Protein AF-A0ABD3WJX1-F1 (afdb_monomer)

Organism: Sinanodonta woodiana (NCBI:txid1069815)

InterPro domains:
  IPR006612 THAP-type zinc finger [PF05485] (5-90)
  IPR006612 THAP-type zinc finger [PS50950] (1-91)
  IPR006612 THAP-type zinc finger [SM00980] (3-97)

Secondary structure (DSSP, 8-state):
---BB-STT---BTTT-TTS-EEEPPPP--SS-HHHHHHHHHHHHHHHHHHT---TTS-GGG-EEEGGGSTTSSPPPSS-TT-GGGS--TT-TT---------------------HHHHHHHHHHHHHHHHHHHHHTTT--

Foldseek 3Di:
DKAAALQPPGGDICVVPVVKDKDWQQDQDDPPDDVSNVLSVVLNVVQVVLSVDDCPPHDSRSHIHILQQAPVSDADDSVPVVHSSVYRHPPRPPPDPPDDDDDDDDDDPDDDPQDPVNVVVVVVVVVVVVVVVVVVVVPPD

Sequence (141 aa):
MVNYCRVVGCHNRSDRETHLQYYRLPKVVKNQGEECVKLSEERRRLWLARLQQNFGGKNIENIRVCSAHFISGKRAELYQRDNPDWAPSLNMTGSAKVNSDEGAETSNLLSPQMTRFKRCERRAERKKKLLQLKVCFHCKN

pLDDT: mean 80.62, std 19.05, range [33.81, 96.94]

Solvent-accessible surface area (backbone atoms only — not comparable to full-atom values): 8786 Å² total; per-residue (Å²): 138,80,52,53,33,60,45,52,96,49,84,56,32,51,82,77,43,68,92,51,49,72,45,62,59,61,66,68,45,81,87,70,50,71,67,46,27,54,48,25,44,51,49,30,51,50,42,51,60,55,47,73,63,90,58,81,99,49,72,65,81,72,38,24,41,44,18,83,21,23,88,84,46,45,75,48,58,82,88,42,68,88,42,80,25,46,42,67,65,48,84,42,70,80,66,75,81,74,85,73,89,81,89,77,90,86,85,78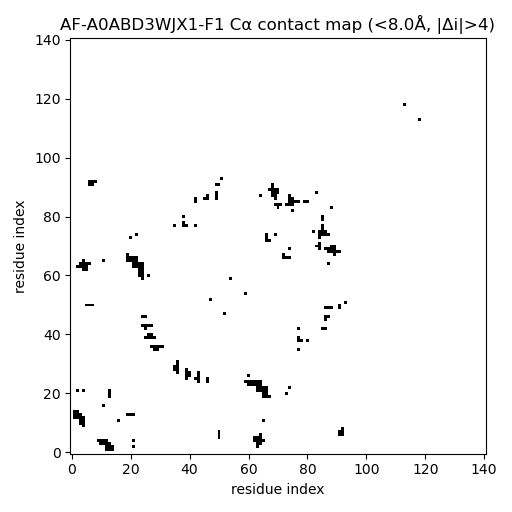,83,78,79,73,86,75,47,74,64,66,55,51,51,56,52,52,50,52,50,51,51,51,51,52,55,56,54,64,65,69,74,77,120

Radius of gyration: 21.69 Å; Cα contacts (8 Å, |Δi|>4): 143; chains: 1; bounding box: 62×31×55 Å

Mean predicted aligned error: 13.96 Å

Structure (mmCIF, N/CA/C/O backbone):
data_AF-A0ABD3WJX1-F1
#
_entry.id   AF-A0ABD3WJX1-F1
#
loop_
_atom_site.group_PDB
_atom_site.id
_atom_site.type_symbol
_atom_site.label_atom_id
_atom_site.label_alt_id
_atom_site.label_comp_id
_atom_site.label_asym_id
_atom_site.label_entity_id
_atom_site.label_seq_id
_atom_site.pdbx_PDB_ins_code
_atom_site.Cartn_x
_atom_site.Cartn_y
_atom_site.Cartn_z
_atom_site.occupancy
_atom_site.B_iso_or_equiv
_atom_site.auth_seq_id
_atom_site.auth_comp_id
_atom_site.auth_asym_id
_atom_site.auth_atom_id
_atom_site.pdbx_PDB_model_num
ATOM 1 N N . MET A 1 1 ? 18.916 0.990 2.160 1.00 74.38 1 MET A N 1
ATOM 2 C CA . MET A 1 1 ? 18.106 -0.247 2.018 1.00 74.38 1 MET A CA 1
ATOM 3 C C . MET A 1 1 ? 17.195 -0.087 0.806 1.00 74.38 1 MET A C 1
ATOM 5 O O . MET A 1 1 ? 16.585 0.966 0.687 1.00 74.38 1 MET A O 1
ATOM 9 N N . VAL A 1 2 ? 17.135 -1.064 -0.105 1.00 90.06 2 VAL A N 1
ATOM 10 C CA . VAL A 1 2 ? 16.309 -0.979 -1.330 1.00 90.06 2 VAL A CA 1
ATOM 11 C C . VAL A 1 2 ? 14.902 -1.504 -1.048 1.00 90.06 2 VAL A C 1
ATOM 13 O O . VAL A 1 2 ? 14.755 -2.603 -0.512 1.00 90.06 2 VAL A O 1
ATOM 16 N N . ASN A 1 3 ? 13.871 -0.739 -1.413 1.00 93.75 3 ASN A N 1
ATOM 17 C CA . ASN A 1 3 ? 12.481 -1.173 -1.311 1.00 93.75 3 ASN A CA 1
ATOM 18 C C . ASN A 1 3 ? 12.067 -1.906 -2.589 1.00 93.75 3 ASN A C 1
ATOM 20 O O . ASN A 1 3 ? 12.302 -1.410 -3.688 1.00 93.75 3 ASN A O 1
ATOM 24 N N . TYR A 1 4 ? 11.410 -3.054 -2.432 1.00 94.00 4 TYR A N 1
ATOM 25 C CA . TYR A 1 4 ? 10.856 -3.843 -3.531 1.00 94.00 4 TYR A CA 1
ATOM 26 C C . TYR A 1 4 ? 9.333 -3.801 -3.461 1.00 94.00 4 TYR A C 1
ATOM 28 O O . TYR A 1 4 ? 8.768 -4.035 -2.388 1.00 94.00 4 TYR A O 1
ATOM 36 N N . CYS A 1 5 ? 8.667 -3.533 -4.587 1.00 94.56 5 CYS A N 1
ATOM 37 C CA . CYS A 1 5 ? 7.219 -3.690 -4.649 1.00 94.56 5 CYS A CA 1
ATOM 38 C C . CYS A 1 5 ? 6.849 -5.166 -4.467 1.00 94.56 5 CYS A C 1
ATOM 40 O O . CYS A 1 5 ? 7.481 -6.057 -5.035 1.00 94.56 5 CYS A O 1
ATOM 42 N N . ARG A 1 6 ? 5.833 -5.427 -3.642 1.00 93.12 6 ARG A N 1
ATOM 43 C CA . ARG A 1 6 ? 5.389 -6.782 -3.322 1.00 93.12 6 ARG A CA 1
ATOM 44 C C . ARG A 1 6 ? 4.213 -7.254 -4.166 1.00 93.12 6 ARG A C 1
ATOM 46 O O . ARG A 1 6 ? 3.861 -8.422 -4.061 1.00 93.12 6 ARG A O 1
ATOM 53 N N . VAL A 1 7 ? 3.617 -6.399 -4.992 1.00 93.25 7 VAL A N 1
ATOM 54 C CA . VAL A 1 7 ? 2.567 -6.823 -5.927 1.00 93.25 7 VAL A CA 1
ATOM 55 C C . VAL A 1 7 ? 3.144 -7.865 -6.888 1.00 93.25 7 VAL A C 1
ATOM 57 O O . VAL A 1 7 ? 4.263 -7.711 -7.379 1.00 93.25 7 VAL A O 1
ATOM 60 N N . VAL A 1 8 ? 2.406 -8.955 -7.114 1.00 90.50 8 VAL A N 1
ATOM 61 C CA . VAL A 1 8 ? 2.816 -10.026 -8.035 1.00 90.50 8 VAL A CA 1
ATOM 62 C C . VAL A 1 8 ? 3.083 -9.424 -9.420 1.00 90.50 8 VAL A C 1
ATOM 64 O O . VAL A 1 8 ? 2.399 -8.499 -9.835 1.00 90.50 8 VAL A O 1
ATOM 67 N N . GLY A 1 9 ? 4.140 -9.875 -10.100 1.00 90.31 9 GLY A N 1
ATOM 68 C CA . GLY A 1 9 ? 4.518 -9.363 -11.426 1.00 90.31 9 GLY A CA 1
ATOM 69 C C . GLY A 1 9 ? 5.153 -7.964 -11.446 1.00 90.31 9 GLY A C 1
ATOM 70 O O . GLY A 1 9 ? 5.743 -7.584 -12.459 1.00 90.31 9 GLY A O 1
ATOM 71 N N . CYS A 1 10 ? 5.120 -7.216 -10.341 1.00 93.25 10 CYS A N 1
ATOM 72 C CA . CYS A 1 10 ? 5.772 -5.916 -10.246 1.00 93.25 10 CYS A CA 1
ATOM 73 C C . CYS A 1 10 ? 7.266 -6.075 -9.926 1.00 93.25 10 CYS A C 1
ATOM 75 O O . CYS A 1 10 ? 7.649 -6.753 -8.973 1.00 93.25 10 CYS A O 1
ATOM 77 N N . HIS A 1 11 ? 8.119 -5.430 -10.723 1.00 92.88 11 HIS A N 1
ATOM 78 C CA . HIS A 1 11 ? 9.581 -5.483 -10.582 1.00 92.88 11 HIS A CA 1
ATOM 79 C C . HIS A 1 11 ? 10.185 -4.135 -10.161 1.00 92.88 11 HIS A C 1
ATOM 81 O O . HIS A 1 11 ? 11.408 -3.979 -10.197 1.00 92.88 11 HIS A O 1
ATOM 87 N N . ASN A 1 12 ? 9.333 -3.185 -9.763 1.00 95.25 12 ASN A N 1
ATOM 88 C CA . ASN A 1 12 ? 9.738 -1.847 -9.350 1.00 95.25 12 ASN 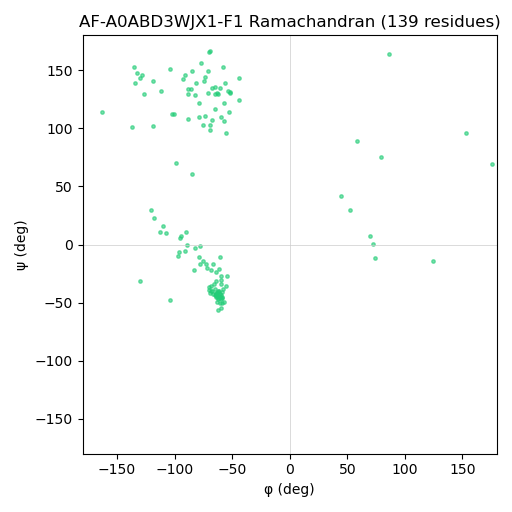A CA 1
ATOM 89 C C . ASN A 1 12 ? 10.530 -1.900 -8.039 1.00 95.25 12 ASN A C 1
ATOM 91 O O . ASN A 1 12 ? 10.153 -2.579 -7.071 1.00 95.25 12 ASN A O 1
ATOM 95 N N . ARG A 1 13 ? 11.634 -1.162 -8.025 1.00 95.44 13 ARG A N 1
ATOM 96 C CA . ARG A 1 13 ? 12.594 -1.036 -6.940 1.00 95.44 13 ARG A CA 1
ATOM 97 C C . ARG A 1 13 ? 12.962 0.424 -6.719 1.00 95.44 13 ARG A C 1
ATOM 99 O O . ARG A 1 13 ? 13.223 1.165 -7.660 1.00 95.44 13 ARG A O 1
ATOM 106 N N . SER A 1 14 ? 13.067 0.833 -5.459 1.00 94.81 14 SER A N 1
ATOM 107 C CA . SER A 1 14 ? 13.285 2.249 -5.130 1.00 94.81 14 SER A CA 1
ATOM 108 C C . SER A 1 14 ? 14.634 2.818 -5.573 1.00 94.81 14 SER A C 1
ATOM 110 O O . SER A 1 14 ? 14.790 4.030 -5.582 1.00 94.81 14 SER A O 1
ATOM 112 N N . ASP A 1 15 ? 15.616 1.971 -5.888 1.00 95.06 15 ASP A N 1
ATOM 113 C CA . ASP A 1 15 ? 16.926 2.392 -6.396 1.00 95.06 15 ASP A CA 1
ATOM 114 C C . ASP A 1 15 ? 16.937 2.659 -7.908 1.00 95.06 15 ASP A C 1
ATOM 116 O O . ASP A 1 15 ? 17.799 3.387 -8.388 1.00 95.06 15 ASP A O 1
ATOM 120 N N . ARG A 1 16 ? 15.989 2.083 -8.656 1.00 95.06 16 ARG A N 1
ATOM 121 C CA . ARG A 1 16 ? 15.864 2.252 -10.111 1.00 95.06 16 ARG A CA 1
ATOM 122 C C . ARG A 1 16 ? 14.723 3.194 -10.465 1.00 95.06 16 ARG A C 1
ATOM 124 O O . ARG A 1 16 ? 14.894 4.115 -11.253 1.00 95.06 16 ARG A O 1
ATOM 131 N N . GLU A 1 17 ? 13.562 2.977 -9.858 1.00 95.69 17 GLU A N 1
ATOM 132 C CA . GLU A 1 17 ? 12.360 3.768 -10.079 1.00 95.69 17 GLU A CA 1
ATOM 133 C C . GLU A 1 17 ? 12.206 4.804 -8.954 1.00 95.69 17 GLU A C 1
ATOM 135 O O . GLU A 1 17 ? 11.333 4.694 -8.091 1.00 95.69 17 GLU A O 1
ATOM 140 N N . THR A 1 18 ? 13.089 5.807 -8.965 1.00 93.75 18 THR A N 1
ATOM 141 C CA . THR A 1 18 ? 13.170 6.882 -7.953 1.00 93.75 18 THR A CA 1
ATOM 142 C C . THR A 1 18 ? 11.978 7.840 -7.975 1.00 93.75 18 THR A C 1
ATOM 144 O O . THR A 1 18 ? 11.682 8.480 -6.970 1.00 93.75 18 THR A O 1
ATOM 147 N N . HIS A 1 19 ? 11.264 7.913 -9.099 1.00 93.62 19 HIS A N 1
ATOM 148 C CA . HIS A 1 19 ? 10.039 8.700 -9.255 1.00 93.62 19 HIS A CA 1
ATOM 149 C C . HIS A 1 19 ? 8.819 8.054 -8.572 1.00 93.62 19 HIS A C 1
ATOM 151 O O . HIS A 1 19 ? 7.790 8.707 -8.401 1.00 93.62 19 HIS A O 1
ATOM 157 N N . LEU A 1 20 ? 8.907 6.777 -8.179 1.00 96.19 20 LEU A N 1
ATOM 158 C CA . LEU A 1 20 ? 7.824 6.073 -7.500 1.00 96.19 20 LEU A CA 1
ATOM 159 C C . LEU A 1 20 ? 7.957 6.175 -5.984 1.00 96.19 20 LEU A C 1
ATOM 161 O O . LEU A 1 20 ? 9.039 6.051 -5.412 1.00 96.19 20 LEU A O 1
ATOM 165 N N . GLN A 1 21 ? 6.813 6.302 -5.322 1.00 95.81 21 GLN A N 1
ATOM 166 C CA . GLN A 1 21 ? 6.726 6.211 -3.871 1.00 95.81 21 GLN A CA 1
ATOM 167 C C . GLN A 1 21 ? 6.465 4.766 -3.459 1.00 95.81 21 GLN A C 1
ATOM 169 O O . GLN A 1 21 ? 5.772 4.031 -4.157 1.00 95.81 21 GLN A O 1
ATOM 174 N N . TYR A 1 22 ? 7.010 4.345 -2.318 1.00 96.31 22 TYR A N 1
ATOM 175 C CA . TYR A 1 22 ? 6.881 2.975 -1.817 1.00 96.31 22 TYR A CA 1
ATOM 176 C C . TYR A 1 22 ? 6.169 2.985 -0.471 1.00 96.31 22 TYR A C 1
ATOM 178 O O . TYR A 1 22 ? 6.759 3.261 0.574 1.00 96.31 22 TYR A O 1
ATOM 186 N N . TYR A 1 23 ? 4.887 2.646 -0.490 1.00 96.19 23 TYR A N 1
ATOM 187 C CA . TYR A 1 23 ? 4.034 2.697 0.684 1.00 96.19 23 TYR A CA 1
ATOM 188 C C . TYR A 1 23 ? 4.126 1.414 1.498 1.00 96.19 23 TYR A C 1
ATOM 190 O O . TYR A 1 23 ? 4.051 0.308 0.961 1.00 96.19 23 TYR A O 1
ATOM 198 N N . ARG A 1 24 ? 4.268 1.560 2.818 1.00 95.12 24 ARG A N 1
ATOM 199 C CA . ARG A 1 24 ? 4.245 0.428 3.750 1.00 95.12 24 ARG A CA 1
ATOM 200 C C . ARG A 1 24 ? 2.840 -0.145 3.864 1.00 95.12 24 ARG A C 1
ATOM 202 O O . ARG A 1 24 ? 1.859 0.602 3.796 1.00 95.12 24 ARG A O 1
ATOM 209 N N . LEU A 1 25 ? 2.764 -1.449 4.120 1.00 94.38 25 LEU A N 1
ATOM 210 C CA . LEU A 1 25 ? 1.519 -2.062 4.566 1.00 94.38 25 LEU A CA 1
ATOM 211 C C . LEU A 1 25 ? 0.975 -1.283 5.785 1.00 94.38 25 LEU A C 1
ATOM 213 O O . LEU A 1 25 ? 1.751 -1.017 6.710 1.00 94.38 25 LEU A O 1
ATOM 217 N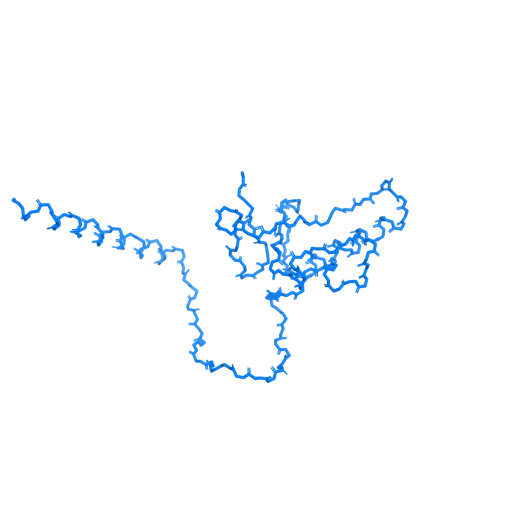 N . PRO A 1 26 ? -0.315 -0.895 5.795 1.00 94.25 26 PRO A N 1
ATOM 218 C CA . PRO A 1 26 ? -0.927 -0.218 6.932 1.00 94.25 26 PRO A CA 1
ATOM 219 C C . PRO A 1 26 ? -0.727 -1.005 8.232 1.00 94.25 26 PRO A C 1
ATOM 221 O O . PRO A 1 26 ? -0.940 -2.219 8.276 1.00 94.25 26 PRO A O 1
ATOM 224 N N . LYS A 1 27 ? -0.302 -0.308 9.289 1.00 93.31 27 LYS A N 1
ATOM 225 C CA . LYS A 1 27 ? -0.265 -0.859 10.646 1.00 93.31 27 LYS A CA 1
ATOM 226 C C . LYS A 1 27 ? -1.634 -0.679 11.291 1.00 93.31 27 LYS A C 1
ATOM 228 O O . LYS A 1 27 ? -2.326 0.287 10.991 1.00 93.31 27 LYS A O 1
ATOM 233 N N . VAL A 1 28 ? -1.982 -1.600 12.183 1.00 93.00 28 VAL A N 1
ATOM 234 C CA . VAL A 1 28 ? -3.165 -1.451 13.034 1.00 93.00 28 VAL A CA 1
ATOM 235 C C . VAL A 1 28 ? -2.800 -0.510 14.171 1.00 93.00 28 VAL A C 1
ATOM 237 O O . VAL A 1 28 ? -1.839 -0.775 14.896 1.00 93.00 28 VAL A O 1
ATOM 240 N N . VAL A 1 29 ? -3.533 0.590 14.293 1.00 91.69 29 VAL A N 1
ATOM 241 C CA . VAL A 1 29 ? -3.310 1.617 15.312 1.00 91.69 29 VAL A CA 1
ATOM 242 C C . VAL A 1 29 ? -4.324 1.385 16.422 1.00 91.69 29 VAL A C 1
ATOM 244 O O . VAL A 1 29 ? -5.513 1.538 16.190 1.00 91.69 29 VAL A O 1
ATOM 247 N N . LYS A 1 30 ? -3.866 0.981 17.613 1.00 91.56 30 LYS A N 1
ATOM 248 C CA . LYS A 1 30 ? -4.752 0.599 18.732 1.00 91.56 30 LYS A CA 1
ATOM 249 C C . LYS A 1 30 ? -5.004 1.714 19.752 1.00 91.56 30 LYS A C 1
ATOM 251 O O . LYS A 1 30 ? -5.836 1.559 20.631 1.00 91.56 30 LYS A O 1
ATOM 256 N N . ASN A 1 31 ? -4.267 2.818 19.663 1.00 91.06 31 ASN A N 1
ATOM 257 C CA . ASN A 1 31 ? -4.198 3.856 20.694 1.00 91.06 31 ASN A CA 1
ATOM 258 C C . ASN A 1 31 ? -4.931 5.162 20.332 1.00 91.06 31 ASN A C 1
ATOM 260 O O . ASN A 1 31 ? -4.751 6.154 21.025 1.00 91.06 31 ASN A O 1
ATOM 264 N N . GLN A 1 32 ? -5.719 5.189 19.252 1.00 89.69 32 GLN A N 1
ATOM 265 C CA . GLN A 1 32 ? -6.390 6.401 18.744 1.00 89.69 32 GLN A CA 1
ATOM 266 C C . GLN A 1 32 ? -7.923 6.259 18.708 1.00 89.69 32 GLN A C 1
ATOM 268 O O . GLN A 1 32 ? -8.588 6.850 17.863 1.00 89.69 32 GLN A O 1
ATOM 273 N N . GLY A 1 33 ? -8.480 5.450 19.612 1.00 93.88 33 GLY A N 1
ATOM 274 C CA . GLY A 1 33 ? -9.915 5.169 19.682 1.00 93.88 33 GLY A CA 1
ATOM 275 C C . GLY A 1 33 ? -10.370 4.025 18.773 1.00 93.88 33 GLY A C 1
ATOM 276 O O . GLY A 1 33 ? -9.655 3.595 17.865 1.00 93.88 33 GLY A O 1
ATOM 277 N N . GLU A 1 34 ? -11.574 3.520 19.044 1.00 93.88 34 GLU A N 1
ATOM 278 C CA . GLU A 1 34 ? -12.120 2.306 18.420 1.00 93.88 34 GLU A CA 1
ATOM 279 C C . GLU A 1 34 ? -12.296 2.427 16.903 1.00 93.88 34 GLU A C 1
ATOM 281 O O . GLU A 1 34 ? -11.982 1.491 16.170 1.00 93.88 34 GLU A O 1
ATOM 286 N N . GLU A 1 35 ? -12.749 3.586 16.423 1.00 93.25 35 GLU A N 1
ATOM 287 C CA . GLU A 1 35 ? -12.964 3.856 14.996 1.00 93.25 35 GLU A CA 1
ATOM 288 C C . GLU A 1 35 ? -11.656 3.723 14.197 1.00 93.25 35 GLU A C 1
ATOM 290 O O . GLU A 1 35 ? -11.596 3.052 13.166 1.00 93.25 35 GLU A O 1
ATOM 295 N N . CYS A 1 36 ? -10.565 4.296 14.717 1.00 94.50 36 CYS A N 1
ATOM 296 C CA . CYS A 1 36 ? -9.242 4.220 14.099 1.00 94.50 36 CYS A CA 1
ATOM 297 C C . CYS A 1 36 ? -8.710 2.777 14.078 1.00 94.50 36 CYS A C 1
ATOM 299 O O . CYS A 1 36 ? -8.133 2.338 13.073 1.00 94.50 36 CYS A O 1
ATOM 301 N N . VAL A 1 37 ? -8.957 2.003 15.147 1.00 95.25 37 VAL A N 1
ATOM 302 C CA . VAL A 1 37 ? -8.618 0.571 15.182 1.00 95.25 37 VAL A CA 1
ATOM 303 C C . VAL A 1 37 ? -9.354 -0.161 14.061 1.00 95.25 37 VAL A C 1
ATOM 305 O O . VAL A 1 37 ? -8.701 -0.763 13.209 1.00 95.25 37 VAL A O 1
ATOM 308 N N . LYS A 1 38 ? -10.685 -0.028 13.996 1.00 95.62 38 LYS A N 1
ATOM 309 C CA . LYS A 1 38 ? -11.535 -0.693 12.995 1.00 95.62 38 LYS A CA 1
ATOM 310 C C . LYS A 1 38 ? -11.107 -0.351 11.566 1.00 95.62 38 LYS A C 1
ATOM 312 O O . LYS A 1 38 ? -10.866 -1.253 10.762 1.00 95.62 38 LYS A O 1
ATOM 317 N N . LEU A 1 39 ? -10.930 0.936 11.257 1.00 96.12 39 LEU A N 1
ATOM 318 C CA . LEU A 1 39 ? -10.519 1.384 9.922 1.00 96.12 39 LEU A CA 1
ATOM 319 C C . LEU A 1 39 ? -9.121 0.883 9.547 1.00 96.12 39 LEU A C 1
ATOM 321 O O . LEU A 1 39 ? -8.891 0.458 8.413 1.00 96.12 39 LEU A O 1
ATOM 325 N N . SER A 1 40 ? -8.166 0.921 10.480 1.00 95.69 40 SER A N 1
ATOM 326 C CA . SER A 1 40 ? -6.793 0.483 10.203 1.00 95.69 40 SER A CA 1
ATOM 327 C C . SER A 1 40 ? -6.688 -1.034 10.022 1.00 95.69 40 SER A C 1
ATOM 329 O O . SER A 1 40 ? -5.951 -1.494 9.141 1.00 95.69 40 SER A O 1
ATOM 331 N N . GLU A 1 41 ? -7.460 -1.812 10.784 1.00 95.62 41 GLU A N 1
ATOM 332 C CA . GLU A 1 41 ? -7.609 -3.260 10.611 1.00 95.62 41 GLU A CA 1
ATOM 333 C C . GLU A 1 41 ? -8.224 -3.607 9.262 1.00 95.62 41 GLU A C 1
ATOM 335 O O . GLU A 1 41 ? -7.660 -4.414 8.515 1.00 95.62 41 GLU A O 1
ATOM 340 N N . GLU A 1 42 ? -9.330 -2.958 8.906 1.00 96.06 42 GLU A N 1
ATOM 341 C CA . GLU A 1 42 ? -10.004 -3.189 7.636 1.00 96.06 42 GLU A CA 1
ATOM 342 C C . GLU A 1 42 ? -9.103 -2.840 6.452 1.00 96.06 42 GLU A C 1
ATOM 344 O O . GLU A 1 42 ? -8.938 -3.649 5.533 1.00 96.06 42 GLU A O 1
ATOM 349 N N . ARG A 1 43 ? -8.439 -1.680 6.505 1.00 96.25 43 ARG A N 1
ATOM 350 C CA . ARG A 1 43 ? -7.509 -1.253 5.459 1.00 96.25 43 ARG A CA 1
ATOM 351 C C . ARG A 1 43 ? -6.368 -2.248 5.291 1.00 96.25 43 ARG A C 1
ATOM 353 O O . ARG A 1 43 ? -5.999 -2.597 4.167 1.00 96.25 43 ARG A O 1
ATOM 360 N N . ARG A 1 44 ? -5.804 -2.727 6.404 1.00 94.94 44 ARG A N 1
ATOM 361 C CA . ARG A 1 44 ? -4.730 -3.726 6.393 1.00 94.94 44 ARG A CA 1
ATOM 362 C C . ARG A 1 44 ? -5.210 -5.049 5.803 1.00 94.94 44 ARG A C 1
ATOM 364 O O . ARG A 1 44 ? -4.509 -5.615 4.963 1.00 94.94 44 ARG A O 1
ATOM 371 N N . ARG A 1 45 ? -6.395 -5.524 6.200 1.00 93.94 45 ARG A N 1
ATOM 372 C CA . ARG A 1 45 ? -7.018 -6.743 5.666 1.00 93.94 45 ARG A CA 1
ATOM 373 C C . ARG A 1 45 ? -7.235 -6.633 4.159 1.00 93.94 45 ARG A C 1
ATOM 375 O O . ARG A 1 45 ? -6.861 -7.548 3.430 1.00 93.94 45 ARG A O 1
ATOM 382 N N . LEU A 1 46 ? -7.760 -5.502 3.688 1.00 94.56 46 LEU A N 1
ATOM 383 C CA . LEU A 1 46 ? -8.005 -5.254 2.269 1.00 94.56 46 LEU A CA 1
ATOM 384 C C . LEU A 1 46 ? -6.705 -5.252 1.455 1.00 94.56 46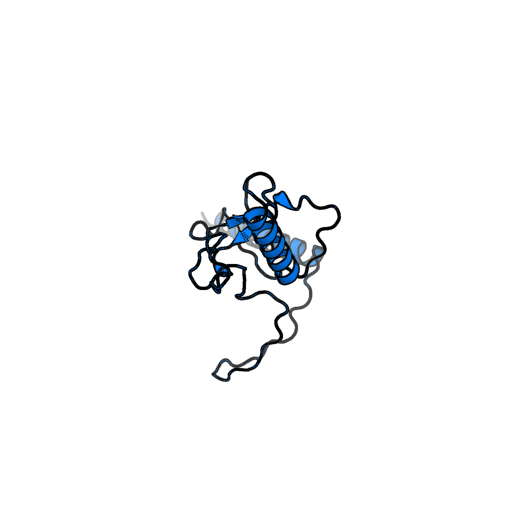 LEU A C 1
ATOM 386 O O . LEU A 1 46 ? -6.634 -5.905 0.418 1.00 94.56 46 LEU A O 1
ATOM 390 N N . TRP A 1 47 ? -5.649 -4.589 1.936 1.00 94.75 47 TRP A N 1
ATOM 391 C CA . TRP A 1 47 ? -4.336 -4.624 1.279 1.00 94.75 47 TRP A CA 1
ATOM 392 C C . TRP A 1 47 ? -3.776 -6.046 1.167 1.00 94.75 47 TRP A C 1
ATOM 394 O O . TRP A 1 47 ? -3.279 -6.430 0.110 1.00 94.75 47 TRP A O 1
ATOM 404 N N . LEU A 1 48 ? -3.855 -6.833 2.244 1.00 92.44 48 LEU A N 1
ATOM 405 C CA . LEU A 1 48 ? -3.385 -8.221 2.242 1.00 92.44 48 LEU A CA 1
ATOM 406 C C . LEU A 1 48 ? -4.194 -9.088 1.271 1.00 92.44 48 LEU A C 1
ATOM 408 O O . LEU A 1 48 ? -3.600 -9.847 0.506 1.00 92.44 48 LEU A O 1
ATOM 412 N N . ALA A 1 49 ? -5.519 -8.920 1.248 1.00 91.31 49 ALA A N 1
ATOM 413 C CA . ALA A 1 49 ? -6.402 -9.613 0.315 1.00 91.31 49 ALA A CA 1
ATOM 414 C C . ALA A 1 49 ? -6.063 -9.278 -1.146 1.00 91.31 49 ALA A C 1
ATOM 416 O O . ALA A 1 49 ? -5.976 -10.175 -1.979 1.00 91.31 49 ALA A O 1
ATOM 417 N N . ARG A 1 50 ? -5.792 -8.002 -1.456 1.00 91.75 50 ARG A N 1
ATOM 418 C CA . ARG A 1 50 ? -5.417 -7.543 -2.805 1.00 91.75 50 ARG A CA 1
ATOM 419 C C . ARG A 1 50 ? -4.073 -8.104 -3.270 1.00 91.75 50 ARG A C 1
ATOM 421 O O . ARG A 1 50 ? -3.907 -8.377 -4.452 1.00 91.75 50 ARG A O 1
ATOM 428 N N . LEU A 1 51 ? -3.117 -8.291 -2.361 1.00 90.25 51 LEU A N 1
ATOM 429 C CA . LEU A 1 51 ? -1.805 -8.853 -2.698 1.00 90.25 51 LEU A CA 1
ATOM 430 C C . LEU A 1 51 ? -1.837 -10.359 -3.002 1.00 90.25 51 LEU A C 1
ATOM 432 O O . LEU A 1 51 ? -0.854 -10.844 -3.568 1.00 90.25 51 LEU A O 1
ATOM 436 N N . GLN A 1 52 ? -2.913 -11.064 -2.617 1.00 85.25 52 GLN A N 1
ATOM 437 C CA . GLN A 1 52 ? -3.176 -12.487 -2.895 1.00 85.25 52 GLN A CA 1
ATOM 438 C C . GLN A 1 52 ? -1.950 -13.393 -2.668 1.00 85.25 52 GLN A C 1
ATOM 440 O O . GLN A 1 52 ? -1.627 -14.270 -3.466 1.00 85.25 52 GLN A O 1
ATOM 445 N N . GLN A 1 53 ? -1.211 -13.147 -1.586 1.00 83.38 53 GLN A N 1
ATOM 446 C CA . GLN A 1 53 ? 0.048 -13.826 -1.289 1.00 83.38 53 GLN A CA 1
ATOM 447 C C . GLN A 1 53 ? 0.075 -14.357 0.136 1.00 83.38 53 GLN A C 1
ATOM 449 O O . GLN A 1 53 ? -0.330 -13.683 1.081 1.00 83.38 53 GLN A O 1
ATOM 454 N N . ASN A 1 54 ? 0.693 -15.526 0.295 1.00 82.00 54 ASN A N 1
ATOM 455 C CA . ASN A 1 54 ? 1.003 -16.075 1.605 1.00 82.00 54 ASN A CA 1
ATOM 456 C C . ASN A 1 54 ? 2.249 -15.384 2.182 1.00 82.00 54 ASN A C 1
ATOM 458 O O . ASN A 1 54 ? 3.381 -15.560 1.709 1.00 82.00 54 ASN A O 1
ATOM 462 N N . PHE A 1 55 ? 2.025 -14.578 3.221 1.00 81.62 55 PHE A N 1
ATOM 463 C CA . PHE A 1 55 ? 3.073 -13.877 3.972 1.00 81.62 55 PHE A CA 1
ATOM 464 C C . PHE A 1 55 ? 3.547 -14.634 5.222 1.00 81.62 55 PHE A C 1
ATOM 466 O O . PHE A 1 55 ? 4.344 -14.090 5.984 1.00 81.62 55 PHE A O 1
ATOM 473 N N . GLY A 1 56 ? 3.105 -15.882 5.422 1.00 73.12 56 GLY A N 1
ATOM 474 C CA . GLY A 1 56 ? 3.551 -16.732 6.530 1.00 73.12 56 GLY A CA 1
ATOM 475 C C . GLY A 1 56 ? 5.080 -16.813 6.616 1.00 73.12 56 GLY A C 1
ATOM 476 O O . GLY A 1 56 ? 5.757 -16.984 5.600 1.00 73.12 56 GLY A O 1
ATOM 477 N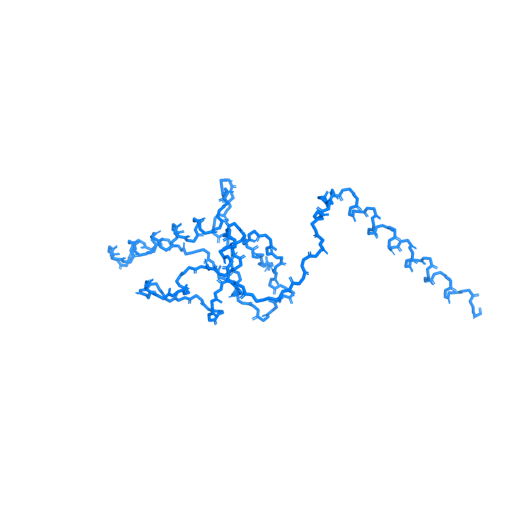 N . GLY A 1 57 ? 5.624 -16.610 7.821 1.00 65.69 57 GLY A N 1
ATOM 478 C CA . GLY A 1 57 ? 7.067 -16.630 8.098 1.00 65.69 57 GLY A CA 1
ATOM 479 C C . GLY A 1 57 ? 7.871 -15.427 7.580 1.00 65.69 57 GLY A C 1
ATOM 480 O O . GLY A 1 57 ? 9.084 -15.386 7.766 1.00 65.69 57 GLY A O 1
ATOM 481 N N . LYS A 1 58 ? 7.241 -14.436 6.931 1.00 73.12 58 LYS A N 1
ATOM 482 C CA . LYS A 1 58 ? 7.918 -13.226 6.432 1.00 73.12 58 LYS A CA 1
ATOM 483 C C . LYS A 1 58 ? 7.621 -12.029 7.324 1.00 73.12 58 LYS A C 1
ATOM 485 O O . LYS A 1 58 ? 6.540 -11.911 7.892 1.00 73.12 58 LYS A O 1
ATOM 490 N N . ASN A 1 59 ? 8.560 -11.086 7.381 1.00 80.12 59 ASN A N 1
ATOM 491 C CA . ASN A 1 59 ? 8.339 -9.817 8.066 1.00 80.12 59 ASN A CA 1
ATOM 492 C C . ASN A 1 59 ? 7.308 -8.973 7.287 1.00 80.12 59 ASN A C 1
ATOM 494 O O . ASN A 1 59 ? 7.630 -8.314 6.294 1.00 80.12 59 ASN A O 1
ATOM 498 N N . ILE A 1 60 ? 6.054 -9.027 7.744 1.00 85.94 60 ILE A N 1
ATOM 499 C CA . ILE A 1 60 ? 4.897 -8.326 7.165 1.00 85.94 60 ILE A CA 1
ATOM 500 C C . ILE A 1 60 ? 5.109 -6.800 7.169 1.00 85.94 60 ILE A C 1
ATOM 502 O O . ILE A 1 60 ? 4.604 -6.095 6.295 1.00 85.94 60 ILE A O 1
ATOM 506 N N . GLU A 1 61 ? 5.906 -6.271 8.098 1.00 84.81 61 GLU A N 1
ATOM 507 C CA . GLU A 1 61 ? 6.177 -4.833 8.221 1.00 84.81 61 GLU A CA 1
ATOM 508 C C . GLU A 1 61 ? 7.078 -4.288 7.107 1.00 84.81 61 GLU A C 1
ATOM 510 O O . GLU A 1 61 ? 7.077 -3.083 6.826 1.00 84.81 61 GLU A O 1
ATOM 515 N N . ASN A 1 62 ? 7.830 -5.165 6.439 1.00 88.44 62 ASN A N 1
ATOM 516 C CA . ASN A 1 62 ? 8.694 -4.823 5.310 1.00 88.44 62 ASN A CA 1
ATOM 517 C C . ASN A 1 62 ? 7.985 -4.901 3.955 1.00 88.44 62 ASN A C 1
ATOM 519 O O . ASN A 1 62 ? 8.588 -4.575 2.934 1.00 88.44 62 ASN A O 1
ATOM 523 N N . ILE A 1 63 ? 6.700 -5.262 3.926 1.00 92.50 63 ILE A N 1
ATOM 524 C CA . ILE A 1 63 ? 5.899 -5.232 2.703 1.00 92.50 63 ILE A CA 1
ATOM 525 C C . ILE A 1 63 ? 5.755 -3.781 2.226 1.00 92.50 63 ILE A C 1
ATOM 527 O O . ILE A 1 63 ? 5.410 -2.873 2.996 1.00 92.50 63 ILE A O 1
ATOM 531 N N . ARG A 1 64 ? 6.047 -3.565 0.941 1.00 94.62 64 ARG A N 1
ATOM 532 C CA . ARG A 1 64 ? 5.904 -2.280 0.253 1.00 94.62 64 ARG A CA 1
ATOM 533 C C . ARG A 1 64 ? 5.102 -2.456 -1.027 1.00 94.62 64 ARG A C 1
ATOM 535 O O . ARG A 1 64 ? 5.233 -3.474 -1.704 1.00 94.62 64 ARG A O 1
ATOM 542 N N . VAL A 1 65 ? 4.323 -1.442 -1.374 1.00 95.88 65 VAL A N 1
ATOM 543 C CA . VAL A 1 65 ? 3.604 -1.338 -2.648 1.00 95.88 65 VAL A CA 1
ATOM 544 C C . VAL A 1 65 ? 3.973 -0.005 -3.287 1.00 95.88 65 VAL A C 1
ATOM 546 O O . VAL A 1 65 ? 3.948 1.020 -2.605 1.00 95.88 65 VAL A O 1
ATOM 549 N N . CYS A 1 66 ? 4.376 -0.012 -4.559 1.00 96.81 66 CYS A N 1
ATOM 550 C CA . CYS A 1 66 ? 4.739 1.222 -5.252 1.00 96.81 66 CYS A CA 1
ATOM 551 C C . CYS A 1 66 ? 3.503 2.035 -5.673 1.00 96.81 66 CYS A C 1
ATOM 553 O O . CYS A 1 66 ? 2.427 1.472 -5.881 1.00 96.81 66 CYS A O 1
ATOM 555 N N . SER A 1 67 ? 3.678 3.343 -5.857 1.00 96.94 67 SER A N 1
ATOM 556 C CA . SER A 1 67 ? 2.635 4.294 -6.263 1.00 96.94 67 SER A CA 1
ATOM 557 C C . SER A 1 67 ? 1.902 3.917 -7.549 1.00 96.94 67 SER A C 1
ATOM 559 O O . SER A 1 67 ? 0.730 4.236 -7.675 1.00 96.94 67 SER A O 1
ATOM 561 N N . ALA A 1 68 ? 2.536 3.175 -8.459 1.00 96.12 68 ALA A N 1
ATOM 562 C CA . ALA A 1 68 ? 1.927 2.724 -9.716 1.00 96.12 68 ALA A CA 1
ATOM 563 C C . ALA A 1 68 ? 0.679 1.823 -9.552 1.00 96.12 68 ALA A C 1
ATOM 565 O O . ALA A 1 68 ? 0.007 1.529 -10.535 1.00 96.12 68 ALA A O 1
ATOM 566 N N . HIS A 1 69 ? 0.379 1.357 -8.334 1.00 96.12 69 HIS A N 1
ATOM 567 C CA . HIS A 1 69 ? -0.815 0.556 -8.034 1.00 96.12 69 HIS A CA 1
ATOM 568 C C . HIS A 1 69 ? -2.002 1.382 -7.505 1.00 96.12 69 HIS A C 1
ATOM 570 O O . HIS A 1 69 ? -3.021 0.807 -7.116 1.00 96.12 69 HIS A O 1
ATOM 576 N N . PHE A 1 70 ? -1.864 2.710 -7.491 1.00 95.88 70 PHE A N 1
ATOM 577 C CA . PHE A 1 70 ? -2.880 3.686 -7.100 1.00 95.88 70 PHE A CA 1
ATOM 578 C C . PHE A 1 70 ? -3.182 4.590 -8.302 1.00 95.88 70 PHE A C 1
ATOM 580 O O . PHE A 1 70 ? -2.265 4.972 -9.027 1.00 95.88 70 PHE A O 1
ATOM 587 N N . ILE A 1 71 ? -4.449 4.938 -8.498 1.00 93.56 71 ILE A N 1
ATOM 588 C CA . ILE A 1 71 ? -4.972 5.761 -9.593 1.00 93.56 71 ILE A CA 1
ATOM 589 C C . ILE A 1 71 ? -4.336 7.151 -9.574 1.00 93.56 71 ILE A C 1
ATOM 591 O O . ILE A 1 71 ? -3.779 7.583 -10.578 1.00 93.56 71 ILE A O 1
ATOM 595 N N . SER A 1 72 ? -4.329 7.824 -8.423 1.00 92.75 72 SER A N 1
ATOM 596 C CA . SER A 1 72 ? -3.665 9.127 -8.259 1.00 92.75 72 SER A CA 1
ATOM 597 C C . SER A 1 72 ? -2.143 9.032 -8.096 1.00 92.75 72 SER A C 1
ATOM 599 O O . SER A 1 72 ? -1.467 10.045 -7.904 1.00 92.75 72 SER A O 1
ATOM 601 N N . GLY A 1 73 ? -1.580 7.820 -8.083 1.00 92.81 73 GLY A N 1
ATOM 602 C CA . GLY A 1 73 ? -0.187 7.594 -7.707 1.00 92.81 73 GLY A CA 1
ATOM 603 C C . GLY A 1 73 ? 0.099 7.828 -6.217 1.00 92.81 73 GLY A C 1
ATOM 604 O O . GLY A 1 73 ? 1.259 7.791 -5.801 1.00 92.81 73 GLY A O 1
ATOM 605 N N . LYS A 1 74 ? -0.923 8.061 -5.387 1.00 93.81 74 LYS A N 1
ATOM 606 C CA . LYS A 1 74 ? -0.789 8.227 -3.937 1.00 93.81 74 LYS A CA 1
ATOM 607 C C . LYS A 1 74 ? -1.824 7.382 -3.211 1.00 93.81 74 LYS A C 1
ATOM 609 O O . LYS A 1 74 ? -2.924 7.177 -3.698 1.00 93.81 74 LYS A O 1
ATOM 614 N N . ARG A 1 75 ? -1.471 6.889 -2.023 1.00 93.12 75 ARG A N 1
ATOM 615 C CA . ARG A 1 75 ? -2.444 6.237 -1.135 1.00 93.12 75 ARG A CA 1
ATOM 616 C C . ARG A 1 75 ? -3.341 7.291 -0.488 1.00 93.12 75 ARG A C 1
ATOM 618 O O . ARG A 1 75 ? -2.830 8.317 -0.048 1.00 93.12 75 ARG A O 1
ATOM 625 N N . ALA A 1 76 ? -4.629 6.999 -0.347 1.00 95.44 76 ALA A N 1
ATOM 626 C CA . ALA A 1 76 ? -5.550 7.874 0.379 1.00 95.44 76 ALA A CA 1
ATOM 627 C C . ALA A 1 76 ? -5.274 7.884 1.896 1.00 95.44 76 ALA A C 1
ATOM 629 O O . ALA A 1 76 ? -4.581 6.999 2.428 1.00 95.44 76 ALA A O 1
ATOM 630 N N . GLU A 1 77 ? -5.855 8.840 2.614 1.00 94.62 77 GLU A N 1
ATOM 631 C CA . GLU A 1 77 ? -5.774 8.895 4.076 1.00 94.62 77 GLU A CA 1
ATOM 632 C C . GLU A 1 77 ? -6.584 7.780 4.753 1.00 94.62 77 GLU A C 1
ATOM 634 O O . GLU A 1 77 ? -7.361 7.074 4.112 1.00 94.62 77 GLU A O 1
ATOM 639 N N . LEU A 1 78 ? -6.363 7.545 6.052 1.00 93.44 78 LEU A N 1
ATOM 640 C CA . LEU A 1 78 ? -7.039 6.454 6.773 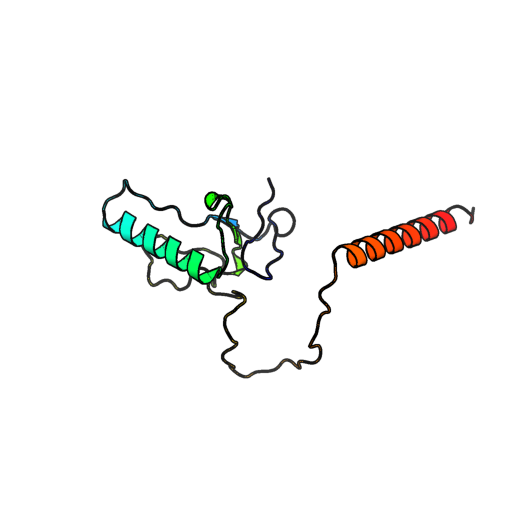1.00 93.44 78 LEU A CA 1
ATOM 641 C C . LEU A 1 78 ? -8.566 6.619 6.792 1.00 93.44 78 LEU A C 1
ATOM 643 O O . LEU A 1 78 ? -9.267 5.653 6.509 1.00 93.44 78 LEU A O 1
ATOM 647 N N . TYR A 1 79 ? -9.053 7.829 7.065 1.00 93.19 79 TYR A N 1
ATOM 648 C CA . TYR A 1 79 ? -10.484 8.129 7.181 1.00 93.19 79 TYR A CA 1
ATOM 649 C C . TYR A 1 79 ? -11.198 8.287 5.828 1.00 93.19 79 TYR A C 1
ATOM 651 O O . TYR A 1 79 ? -12.421 8.293 5.773 1.00 93.19 79 TYR A O 1
ATOM 659 N N . GLN A 1 80 ? -10.458 8.361 4.718 1.00 93.06 80 GLN A N 1
ATOM 660 C CA . GLN A 1 80 ? -11.016 8.453 3.363 1.00 93.06 80 GLN A CA 1
ATOM 661 C C . GLN A 1 80 ? -11.341 7.061 2.805 1.00 93.06 80 GLN A C 1
ATOM 663 O O . GLN A 1 80 ? -10.760 6.630 1.807 1.00 93.06 80 GLN A O 1
ATOM 668 N N . ARG A 1 81 ? -12.236 6.339 3.483 1.00 91.56 81 ARG A N 1
ATOM 669 C CA . ARG A 1 81 ? -12.593 4.946 3.171 1.00 91.56 81 ARG A CA 1
ATOM 670 C C . ARG A 1 81 ? -13.116 4.764 1.743 1.00 91.56 81 ARG A C 1
ATOM 672 O O . ARG A 1 81 ? -12.767 3.780 1.099 1.00 91.56 81 ARG A O 1
ATOM 679 N N . ASP A 1 82 ? -13.900 5.720 1.255 1.00 91.69 82 ASP A N 1
ATOM 680 C CA . ASP A 1 82 ? -14.569 5.636 -0.052 1.00 91.69 82 ASP A CA 1
ATOM 681 C C . ASP A 1 82 ? -13.658 6.024 -1.225 1.00 91.69 82 ASP A C 1
ATOM 683 O O . ASP A 1 82 ? -14.046 5.938 -2.389 1.00 91.69 82 ASP A O 1
ATOM 687 N N . ASN A 1 83 ? -12.423 6.448 -0.942 1.00 93.00 83 ASN A N 1
ATOM 688 C CA . ASN A 1 83 ? -11.473 6.799 -1.983 1.00 93.00 83 ASN A CA 1
ATOM 689 C C . ASN A 1 83 ? -10.991 5.524 -2.710 1.00 93.00 83 ASN A C 1
ATOM 691 O O . ASN A 1 83 ? -10.534 4.582 -2.052 1.00 93.00 83 ASN A O 1
ATOM 695 N N . PRO A 1 84 ? -11.004 5.476 -4.055 1.00 92.88 84 PRO A N 1
ATOM 696 C CA . PRO A 1 84 ? -10.530 4.306 -4.796 1.00 92.88 84 PRO A CA 1
ATOM 697 C C . PRO A 1 84 ? -9.044 3.978 -4.550 1.00 92.88 84 PRO A C 1
ATOM 699 O O . PRO A 1 84 ? -8.637 2.827 -4.708 1.00 92.88 84 PRO A O 1
ATOM 702 N N . ASP A 1 85 ? -8.251 4.952 -4.092 1.00 95.31 85 ASP A N 1
ATOM 703 C CA . ASP A 1 85 ? -6.845 4.806 -3.697 1.00 95.31 85 ASP A CA 1
ATOM 704 C C . ASP A 1 85 ? -6.643 4.450 -2.215 1.00 95.31 85 ASP A C 1
ATOM 706 O O . ASP A 1 85 ? -5.523 4.476 -1.682 1.00 95.31 85 ASP A O 1
ATOM 710 N N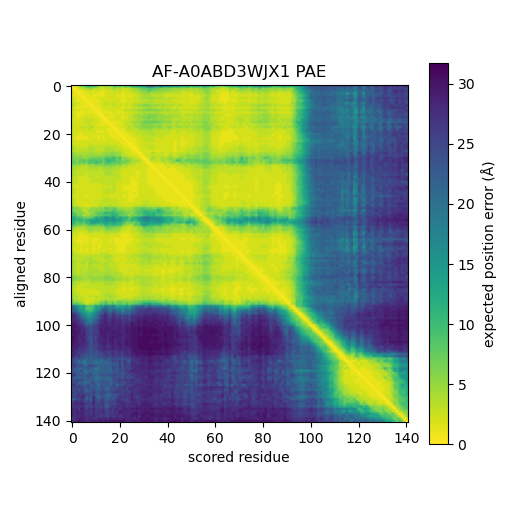 . TRP A 1 86 ? -7.713 4.093 -1.502 1.00 95.75 86 TRP A N 1
ATOM 711 C CA . TRP A 1 86 ? -7.612 3.617 -0.124 1.00 95.75 86 TRP A CA 1
ATOM 712 C C . TRP A 1 86 ? -6.836 2.292 -0.035 1.00 95.75 86 TRP A C 1
ATOM 714 O O . TRP A 1 86 ? -6.056 2.070 0.909 1.00 95.75 86 TRP A O 1
ATOM 724 N N . ALA A 1 87 ? -6.934 1.460 -1.074 1.00 95.12 87 ALA A N 1
ATOM 725 C CA . ALA A 1 87 ? -6.152 0.245 -1.265 1.00 95.12 87 ALA A CA 1
ATOM 726 C C . ALA A 1 87 ? -5.623 0.126 -2.703 1.00 95.12 87 ALA A C 1
ATOM 728 O O . ALA A 1 87 ? -6.249 0.646 -3.622 1.00 95.12 87 ALA A O 1
ATOM 729 N N . PRO A 1 88 ? -4.486 -0.564 -2.917 1.00 95.50 88 PRO A N 1
ATOM 730 C CA . PRO A 1 88 ? -3.953 -0.754 -4.258 1.00 95.50 88 PRO A CA 1
ATOM 731 C C . PRO A 1 88 ? -4.929 -1.576 -5.105 1.00 95.50 88 PRO A C 1
ATOM 733 O O . PRO A 1 88 ? -5.404 -2.640 -4.687 1.00 95.50 88 PRO A O 1
ATOM 736 N N . SER A 1 89 ? -5.223 -1.067 -6.295 1.00 93.25 89 SER A N 1
ATOM 737 C CA . SER A 1 89 ? -6.271 -1.584 -7.177 1.00 93.25 89 SER A CA 1
ATOM 738 C C . SER A 1 89 ? -5.774 -1.824 -8.602 1.00 93.25 89 SER A C 1
ATOM 740 O O . SER A 1 89 ? -6.217 -2.780 -9.239 1.00 93.25 89 SER A O 1
ATOM 742 N N . LEU A 1 90 ? -4.807 -1.035 -9.080 1.00 91.94 90 LEU A N 1
ATOM 743 C CA . LEU A 1 90 ? -4.288 -1.132 -10.444 1.00 91.94 90 LEU A CA 1
ATOM 744 C C . LEU A 1 90 ? -3.247 -2.242 -10.596 1.00 91.94 90 LEU A C 1
ATOM 746 O O . LEU A 1 90 ? -2.353 -2.401 -9.761 1.00 91.94 90 LEU A O 1
ATOM 750 N N . ASN A 1 91 ? -3.321 -2.974 -11.711 1.00 86.56 91 ASN A N 1
ATOM 751 C CA . ASN A 1 91 ? -2.331 -3.979 -12.120 1.00 86.56 91 ASN A CA 1
ATOM 752 C C . ASN A 1 91 ? -2.017 -5.032 -11.037 1.00 86.56 91 ASN A C 1
ATOM 754 O O . ASN A 1 91 ? -0.907 -5.563 -10.963 1.00 86.56 91 ASN A O 1
ATOM 758 N N . MET A 1 92 ? -2.998 -5.334 -10.184 1.00 84.25 92 MET A N 1
ATOM 759 C CA . MET A 1 92 ? -2.921 -6.399 -9.189 1.00 84.25 92 MET A CA 1
ATOM 760 C C . MET A 1 92 ? -3.101 -7.727 -9.936 1.00 84.25 92 MET A C 1
ATOM 762 O O . MET A 1 92 ? -4.200 -8.047 -10.384 1.00 84.25 92 MET A O 1
ATOM 766 N N . THR A 1 93 ? -2.014 -8.464 -10.182 1.00 69.25 93 THR A N 1
ATOM 767 C CA . THR A 1 93 ? -2.080 -9.718 -10.955 1.00 69.25 93 THR A CA 1
ATOM 768 C C . THR A 1 93 ? -3.063 -10.687 -10.293 1.00 69.25 93 THR A C 1
ATOM 770 O O . THR A 1 93 ? -2.883 -11.015 -9.124 1.00 69.25 93 THR A O 1
ATOM 773 N N . GLY A 1 94 ? -4.093 -11.116 -11.029 1.00 56.81 94 GLY A N 1
ATOM 774 C CA . GLY A 1 94 ? -5.166 -11.983 -10.522 1.00 56.81 94 GLY A CA 1
ATOM 775 C C . GLY A 1 94 ? -6.578 -11.418 -10.700 1.00 56.81 94 GLY A C 1
ATOM 776 O O . GLY A 1 94 ? -7.538 -12.178 -10.627 1.00 56.81 94 GLY A O 1
ATOM 777 N N . SER A 1 95 ? -6.736 -10.126 -11.006 1.00 47.44 95 SER A N 1
ATOM 778 C CA . SER A 1 95 ? -8.006 -9.631 -11.546 1.00 47.44 95 SER A CA 1
ATOM 779 C C . SER A 1 95 ? -8.156 -10.188 -12.958 1.00 47.44 95 SER A C 1
ATOM 781 O O . SER A 1 95 ? -7.469 -9.733 -13.876 1.00 47.44 95 SER A O 1
ATOM 783 N N . ALA A 1 96 ? -8.993 -11.217 -13.122 1.00 40.50 96 ALA A N 1
ATOM 784 C CA . ALA A 1 96 ? -9.468 -11.640 -14.431 1.00 40.50 96 ALA A CA 1
ATOM 785 C C . ALA A 1 96 ? -9.856 -10.378 -15.205 1.00 40.50 96 ALA A C 1
ATOM 787 O O . ALA A 1 96 ? -10.596 -9.538 -14.687 1.00 40.50 96 ALA A O 1
ATOM 788 N N . LYS A 1 97 ? -9.270 -10.199 -16.389 1.00 37.94 97 LYS A N 1
ATOM 789 C CA . LYS A 1 97 ? -9.617 -9.089 -17.265 1.00 37.94 97 LYS A CA 1
ATOM 790 C C . LYS A 1 97 ? -11.115 -9.196 -17.529 1.00 37.94 97 LYS A C 1
ATOM 792 O O . LYS A 1 97 ? -11.544 -10.107 -18.229 1.00 37.94 97 LYS A O 1
ATOM 797 N N . VAL A 1 98 ? -11.910 -8.318 -16.928 1.00 40.56 98 VAL A N 1
ATOM 798 C CA . VAL A 1 98 ? -13.243 -8.057 -17.454 1.00 40.56 98 VAL A CA 1
ATOM 799 C C . VAL A 1 98 ? -12.971 -7.229 -18.697 1.00 40.56 98 VAL A C 1
ATOM 801 O O . VAL A 1 98 ? -12.403 -6.142 -18.604 1.00 40.56 98 VAL A O 1
ATOM 804 N N . ASN A 1 99 ? -13.221 -7.837 -19.851 1.00 38.16 99 ASN A N 1
ATOM 805 C CA . ASN A 1 99 ? -13.000 -7.234 -21.153 1.00 38.16 99 ASN A CA 1
ATOM 806 C C . ASN A 1 99 ? -13.846 -5.960 -21.251 1.00 38.16 99 ASN A C 1
ATOM 808 O O . ASN A 1 99 ? -15.068 -6.033 -21.332 1.00 38.16 99 ASN A O 1
ATOM 812 N N . SER A 1 100 ? -13.196 -4.805 -21.232 1.00 37.84 100 SER A N 1
ATOM 813 C CA . SER A 1 100 ? -13.674 -3.641 -21.964 1.00 37.84 100 SER A CA 1
ATOM 814 C C . SER A 1 100 ? -12.806 -3.565 -23.210 1.00 37.84 100 SER A C 1
ATOM 816 O O . SER A 1 100 ? -11.588 -3.397 -23.093 1.00 37.84 100 SER A O 1
ATOM 818 N N . ASP A 1 101 ? -13.442 -3.816 -24.352 1.00 43.31 101 ASP A N 1
ATOM 819 C CA . ASP A 1 101 ? -12.881 -3.691 -25.692 1.00 43.31 101 ASP A CA 1
ATOM 820 C C . ASP A 1 101 ? -12.072 -2.402 -25.861 1.00 43.31 101 ASP A C 1
ATOM 822 O O . ASP A 1 101 ? -12.426 -1.373 -25.288 1.00 43.31 101 ASP A O 1
ATOM 826 N N . GLU A 1 102 ? -10.983 -2.529 -26.629 1.00 40.09 102 GLU A N 1
ATOM 827 C CA . GLU A 1 102 ? -10.345 -1.555 -27.537 1.00 40.09 102 GLU A CA 1
ATOM 828 C C . GLU A 1 102 ? -8.836 -1.886 -27.652 1.00 40.09 102 GLU A C 1
ATOM 830 O O . GLU A 1 102 ? -8.011 -1.540 -26.806 1.00 40.09 102 GLU A O 1
ATOM 835 N N . GLY A 1 103 ? -8.506 -2.635 -28.713 1.00 43.06 103 GLY A N 1
ATOM 836 C CA . GLY A 1 103 ? -7.255 -2.562 -29.481 1.00 43.06 103 GLY A CA 1
ATOM 837 C C . GLY A 1 103 ? -5.901 -2.784 -28.791 1.00 43.06 103 GLY A C 1
ATOM 838 O O . GLY A 1 103 ? -5.199 -1.826 -28.488 1.00 43.06 103 GLY A O 1
ATOM 839 N N . ALA A 1 104 ? -5.438 -4.039 -28.719 1.00 35.28 104 ALA A N 1
ATOM 840 C CA . ALA A 1 104 ? -4.016 -4.367 -28.904 1.00 35.28 104 ALA A CA 1
ATOM 841 C C . ALA A 1 104 ? -3.840 -5.866 -29.188 1.00 35.28 104 ALA A C 1
ATOM 843 O O . ALA A 1 104 ? -4.100 -6.719 -28.338 1.00 35.28 104 ALA A O 1
ATOM 844 N N . GLU A 1 105 ? -3.381 -6.170 -30.397 1.00 33.81 105 GLU A N 1
ATOM 845 C CA . GLU A 1 105 ? -3.140 -7.507 -30.926 1.00 33.81 105 GLU A CA 1
ATOM 846 C C . GLU A 1 105 ? -2.251 -8.350 -29.999 1.00 33.81 105 GLU A C 1
ATOM 848 O O . GLU A 1 105 ? -1.066 -8.089 -29.778 1.00 33.81 105 GLU A O 1
ATOM 853 N N . THR A 1 106 ? -2.841 -9.409 -29.452 1.00 37.41 106 THR A N 1
ATOM 854 C CA . THR A 1 106 ? -2.138 -10.459 -28.728 1.00 37.41 106 THR A CA 1
ATOM 855 C C . THR A 1 106 ? -1.682 -11.541 -29.697 1.00 37.41 106 THR A C 1
ATOM 857 O O . THR A 1 106 ? -2.471 -12.392 -30.101 1.00 37.41 106 THR A O 1
ATOM 860 N N . SER A 1 107 ? -0.384 -11.613 -29.968 1.00 45.34 107 SER A N 1
ATOM 861 C CA . SER A 1 107 ? 0.257 -12.908 -30.191 1.00 45.34 107 SER A CA 1
ATOM 862 C C . SER A 1 107 ? 1.591 -12.930 -29.455 1.00 45.34 107 SER A C 1
ATOM 864 O O . SER A 1 107 ? 2.548 -12.274 -29.842 1.00 45.34 107 SER A O 1
ATOM 866 N N . ASN A 1 108 ? 1.598 -13.584 -28.291 1.00 43.19 108 ASN A N 1
ATOM 867 C CA . ASN A 1 108 ? 2.755 -14.232 -27.656 1.00 43.19 108 ASN A CA 1
ATOM 868 C C . ASN A 1 108 ? 2.317 -14.765 -26.285 1.00 43.19 108 ASN A C 1
ATOM 870 O O . ASN A 1 108 ? 2.682 -14.261 -25.221 1.00 43.19 108 ASN A O 1
ATOM 874 N N . LEU A 1 109 ? 1.473 -15.796 -26.328 1.00 45.41 109 LEU A N 1
ATOM 875 C CA . LEU A 1 109 ? 1.255 -16.680 -25.192 1.00 45.41 109 LEU A CA 1
ATOM 876 C C . LEU A 1 109 ? 2.484 -17.586 -25.022 1.00 45.41 109 LEU A C 1
ATOM 878 O O . LEU A 1 109 ? 3.077 -18.020 -26.004 1.00 45.41 109 LEU A O 1
ATOM 882 N N . LEU A 1 110 ? 2.804 -17.878 -23.756 1.00 43.16 110 LEU A N 1
ATOM 883 C CA . LEU A 1 110 ? 3.880 -18.748 -23.250 1.00 43.16 110 LEU A CA 1
ATOM 884 C C . LEU A 1 110 ? 5.285 -18.121 -23.233 1.00 43.16 110 LEU A C 1
ATOM 886 O O . LEU A 1 110 ? 6.183 -18.501 -23.975 1.00 43.16 110 LEU A O 1
ATOM 890 N N . SER A 1 111 ? 5.525 -17.237 -22.261 1.00 51.59 111 SER A N 1
ATOM 891 C CA . SER A 1 111 ? 6.883 -17.051 -21.735 1.00 51.59 111 SER A CA 1
ATOM 892 C C . SER A 1 111 ? 7.310 -18.354 -21.046 1.00 51.59 111 SER A C 1
ATOM 894 O O . SER A 1 111 ? 6.679 -18.731 -20.051 1.00 51.59 111 SER A O 1
ATOM 896 N N . PRO A 1 112 ? 8.348 -19.074 -21.513 1.00 48.09 112 PRO A N 1
ATOM 897 C CA . PRO A 1 112 ? 8.832 -20.237 -20.786 1.00 48.09 112 PRO A CA 1
ATOM 898 C C . PRO A 1 112 ? 9.331 -19.756 -19.425 1.00 48.09 112 PRO A C 1
ATOM 900 O O . PRO A 1 112 ? 10.134 -18.819 -19.367 1.00 48.09 112 PRO A O 1
ATOM 903 N N . GLN A 1 113 ? 8.888 -20.380 -18.328 1.00 53.59 113 GLN A N 1
ATOM 904 C CA . GLN A 1 113 ? 9.441 -20.118 -16.998 1.00 53.59 113 GLN A CA 1
ATOM 905 C C . GLN A 1 113 ? 10.958 -20.349 -17.037 1.00 53.59 113 GLN A C 1
ATOM 907 O O . GLN A 1 113 ? 11.467 -21.465 -16.952 1.00 53.59 113 GLN A O 1
ATOM 912 N N . MET A 1 114 ? 11.705 -19.262 -17.223 1.00 61.69 114 MET A N 1
ATOM 913 C CA . MET A 1 114 ? 13.153 -19.287 -17.331 1.00 61.69 114 MET A CA 1
ATOM 914 C C . MET A 1 114 ? 13.736 -19.676 -15.979 1.00 61.69 114 MET A C 1
ATOM 916 O O . MET A 1 114 ? 13.752 -18.873 -15.030 1.00 61.69 114 MET A O 1
ATOM 920 N N . THR A 1 115 ? 14.244 -20.906 -15.906 1.00 67.31 115 THR A N 1
ATOM 921 C CA . THR A 1 115 ? 14.901 -21.424 -14.709 1.00 67.31 115 THR A CA 1
ATOM 922 C C . THR A 1 115 ? 16.079 -20.530 -14.322 1.00 67.31 115 THR A C 1
ATOM 924 O O . THR A 1 115 ? 16.680 -19.825 -15.145 1.00 67.31 115 THR A O 1
ATOM 927 N N . ARG A 1 116 ? 16.405 -20.519 -13.027 1.00 66.44 116 ARG A N 1
ATOM 928 C CA . ARG A 1 116 ? 17.529 -19.738 -12.490 1.00 66.44 116 ARG A CA 1
ATOM 929 C C . ARG A 1 116 ? 18.845 -20.089 -13.197 1.00 66.44 116 ARG A C 1
ATOM 931 O O . ARG A 1 116 ? 19.633 -19.189 -13.471 1.00 66.44 116 ARG A O 1
ATOM 938 N N . PHE A 1 117 ? 19.015 -21.362 -13.554 1.00 65.06 117 PHE A N 1
ATOM 939 C CA . PHE A 1 117 ? 20.170 -21.894 -14.272 1.00 65.06 117 PHE A CA 1
ATOM 940 C C . PHE A 1 117 ? 20.336 -21.270 -15.668 1.00 65.06 117 PHE A C 1
ATOM 942 O O . PHE A 1 117 ? 21.322 -20.575 -15.910 1.00 65.06 117 PHE A O 1
ATOM 949 N N . LYS A 1 118 ? 19.308 -21.359 -16.526 1.00 73.94 118 LYS A N 1
ATOM 950 C CA . LYS A 1 118 ? 19.335 -20.804 -17.896 1.00 73.94 118 LYS A CA 1
ATOM 951 C C . LYS A 1 118 ? 19.574 -19.287 -17.921 1.00 73.94 118 LYS A C 1
ATOM 953 O O . LYS A 1 118 ? 20.168 -18.738 -18.846 1.00 73.94 118 LYS A O 1
ATOM 958 N N . ARG A 1 119 ? 19.128 -18.565 -16.882 1.00 78.44 119 ARG A N 1
ATOM 959 C CA . ARG A 1 119 ? 19.420 -17.127 -16.724 1.00 78.44 119 ARG A CA 1
ATOM 960 C C . ARG A 1 119 ? 20.885 -16.844 -16.393 1.00 78.44 119 ARG A C 1
ATOM 962 O O . ARG A 1 119 ? 21.406 -15.842 -16.885 1.00 78.44 119 ARG A O 1
ATOM 969 N N . CYS A 1 120 ? 21.525 -17.665 -15.561 1.00 79.31 120 CYS A N 1
ATOM 970 C CA . CYS A 1 120 ? 22.949 -17.526 -15.255 1.00 79.31 120 CYS A CA 1
ATOM 971 C C . CYS A 1 120 ? 23.819 -17.803 -16.485 1.00 79.31 120 CYS A C 1
ATOM 973 O O . CYS A 1 120 ? 24.713 -17.005 -16.760 1.00 79.31 120 CYS A O 1
ATOM 975 N N . GLU A 1 121 ? 23.508 -18.839 -17.266 1.00 81.88 121 GLU A N 1
ATOM 976 C CA . GLU A 1 121 ? 24.247 -19.167 -18.495 1.00 81.88 121 GLU A CA 1
ATOM 977 C C . GLU A 1 121 ? 24.233 -18.015 -19.500 1.00 81.88 121 GLU A C 1
ATOM 979 O O . GLU A 1 121 ? 25.293 -17.530 -19.888 1.00 81.88 121 GLU A O 1
ATOM 984 N N . ARG A 1 122 ? 23.055 -17.451 -19.805 1.00 80.44 122 ARG A N 1
ATOM 985 C CA . ARG A 1 122 ? 22.961 -16.303 -20.729 1.00 80.44 122 ARG A CA 1
ATOM 986 C C . ARG A 1 122 ? 23.753 -15.080 -20.261 1.00 80.44 122 ARG A C 1
ATOM 988 O O . ARG A 1 122 ? 24.269 -14.320 -21.080 1.00 80.44 122 ARG A O 1
ATOM 995 N N . ARG A 1 123 ? 23.840 -14.841 -18.945 1.00 85.31 123 ARG A N 1
ATOM 996 C CA . ARG A 1 123 ? 24.679 -13.759 -18.396 1.00 85.31 123 ARG A CA 1
ATOM 997 C C . ARG A 1 123 ? 26.164 -14.068 -18.579 1.00 85.31 123 ARG A C 1
ATOM 999 O O . ARG A 1 123 ? 26.915 -13.165 -18.941 1.00 85.31 123 ARG A O 1
ATOM 1006 N N . ALA A 1 124 ? 26.572 -15.315 -18.350 1.00 85.06 124 ALA A N 1
ATOM 1007 C CA . ALA A 1 124 ? 27.947 -15.759 -18.543 1.00 85.06 124 ALA A CA 1
ATOM 1008 C C . ALA A 1 124 ? 28.365 -15.672 -20.020 1.00 85.06 124 ALA A C 1
ATOM 1010 O O . ALA A 1 124 ? 29.432 -15.140 -20.313 1.00 85.06 124 ALA A O 1
ATOM 1011 N N . GLU A 1 125 ? 27.503 -16.086 -20.948 1.00 85.94 125 GLU A N 1
ATOM 1012 C CA . GLU A 1 125 ? 27.725 -15.968 -22.395 1.00 85.94 125 GLU A CA 1
ATOM 1013 C C . GLU A 1 125 ? 27.838 -14.517 -22.849 1.00 85.94 125 GLU A C 1
ATOM 1015 O O . GLU A 1 125 ? 28.784 -14.166 -23.550 1.00 85.94 125 GLU A O 1
ATOM 1020 N N . ARG A 1 126 ? 26.932 -13.634 -22.403 1.00 83.00 126 ARG A N 1
ATOM 1021 C CA . ARG A 1 126 ? 27.039 -12.195 -22.697 1.00 83.00 126 ARG A CA 1
ATOM 1022 C C . ARG A 1 126 ? 28.350 -11.610 -22.177 1.00 83.00 126 ARG A C 1
ATOM 1024 O O . ARG A 1 126 ? 28.978 -10.826 -22.882 1.00 83.00 126 ARG A O 1
ATOM 1031 N N . LYS A 1 127 ? 28.784 -12.007 -20.976 1.00 85.69 127 LYS A N 1
ATOM 1032 C CA . LYS A 1 127 ? 30.066 -11.572 -20.404 1.00 85.69 127 LYS A CA 1
ATOM 1033 C C . LYS A 1 127 ? 31.250 -12.096 -21.223 1.00 85.69 127 LYS A C 1
ATOM 1035 O O . LYS A 1 127 ? 32.145 -11.312 -21.517 1.00 85.69 127 LYS A O 1
ATOM 1040 N N . LYS A 1 128 ? 31.230 -13.369 -21.640 1.00 82.75 128 LYS A N 1
ATOM 1041 C CA . LYS A 1 128 ? 32.240 -13.961 -22.536 1.00 82.75 128 LYS A CA 1
ATOM 1042 C C . LYS A 1 128 ? 32.302 -13.224 -23.874 1.00 82.75 128 LYS A C 1
ATOM 1044 O O . LYS A 1 128 ? 33.383 -12.822 -24.279 1.00 82.75 128 LYS A O 1
ATOM 1049 N N . LYS A 1 129 ? 31.153 -12.957 -24.503 1.00 85.25 129 LYS A N 1
ATOM 1050 C CA . LYS A 1 129 ? 31.073 -12.222 -25.774 1.00 85.25 129 LYS A CA 1
ATOM 1051 C C . LYS A 1 129 ? 31.600 -10.792 -25.642 1.00 85.25 129 LYS A C 1
ATOM 1053 O O . LYS A 1 129 ? 32.324 -10.327 -26.512 1.00 85.25 129 LYS A O 1
ATOM 1058 N N . LEU A 1 130 ? 31.290 -10.111 -24.536 1.00 81.19 130 LEU A N 1
ATOM 1059 C CA . LEU A 1 130 ? 31.794 -8.764 -24.257 1.00 81.19 130 LEU A CA 1
ATOM 1060 C C . LEU A 1 130 ? 33.309 -8.752 -24.002 1.00 81.19 130 LEU A C 1
ATOM 1062 O O . LEU A 1 130 ? 33.996 -7.846 -24.460 1.00 81.19 130 LEU A O 1
ATOM 1066 N N . LEU A 1 131 ? 33.832 -9.750 -23.283 1.00 75.75 131 LEU A N 1
ATOM 1067 C CA . LEU A 1 131 ? 35.272 -9.928 -23.075 1.00 75.75 131 LEU A CA 1
ATOM 1068 C C . LEU A 1 131 ? 35.985 -10.215 -24.399 1.00 75.75 131 LEU A C 1
ATOM 1070 O O . LEU A 1 131 ? 36.998 -9.589 -24.680 1.00 75.75 131 LEU A O 1
ATOM 1074 N N . GLN A 1 132 ? 35.421 -11.079 -25.241 1.00 73.38 132 GLN A N 1
ATOM 1075 C CA . GLN A 1 132 ? 35.968 -11.391 -26.559 1.00 73.38 132 GLN A CA 1
ATOM 1076 C C . GLN A 1 132 ? 35.986 -10.159 -27.474 1.00 73.38 132 GLN A C 1
ATOM 1078 O O . GLN A 1 132 ? 36.998 -9.893 -28.115 1.00 73.38 132 GLN A O 1
ATOM 1083 N N . LEU A 1 133 ? 34.923 -9.344 -27.462 1.00 71.56 133 LEU A N 1
ATOM 1084 C CA . LEU A 1 133 ? 34.897 -8.072 -28.191 1.00 71.56 133 LEU A CA 1
ATOM 1085 C C . LEU A 1 133 ? 35.979 -7.097 -27.696 1.00 71.56 133 LEU A C 1
ATOM 1087 O O . LEU A 1 133 ? 36.604 -6.416 -28.501 1.00 71.56 133 LEU A O 1
ATOM 10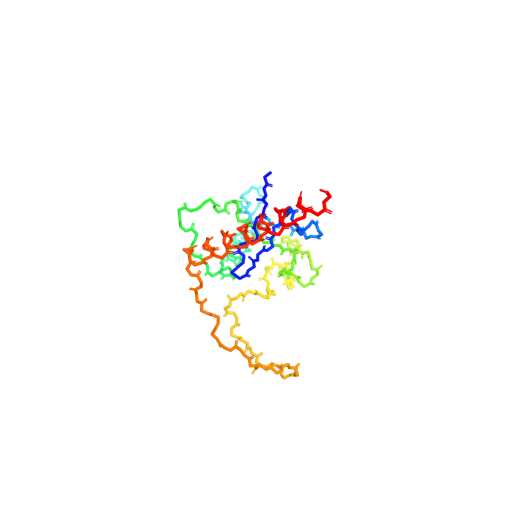91 N N . LYS A 1 134 ? 36.211 -7.038 -26.378 1.00 64.50 134 LYS A N 1
ATOM 1092 C CA . LYS A 1 134 ? 37.249 -6.186 -25.775 1.00 64.50 134 LYS A CA 1
ATOM 1093 C C . LYS A 1 134 ? 38.665 -6.648 -26.119 1.00 64.50 134 LYS A C 1
ATOM 1095 O O . LYS A 1 134 ? 39.527 -5.805 -26.328 1.00 64.50 134 LYS A O 1
ATOM 1100 N N . VAL A 1 135 ? 38.894 -7.957 -26.220 1.00 59.19 135 VAL A N 1
ATOM 1101 C CA . VAL A 1 135 ? 40.181 -8.525 -26.655 1.00 59.19 135 VAL A CA 1
ATOM 1102 C C . VAL A 1 135 ? 40.440 -8.220 -28.136 1.00 59.19 135 VAL A C 1
ATOM 1104 O O . VAL A 1 135 ? 41.547 -7.825 -28.485 1.00 59.19 135 VAL A O 1
ATOM 1107 N N . CYS A 1 136 ? 39.419 -8.287 -29.001 1.00 55.47 136 CYS A N 1
ATOM 1108 C CA . CYS A 1 136 ? 39.557 -7.926 -30.419 1.00 55.47 136 CYS A CA 1
ATOM 1109 C C . CYS A 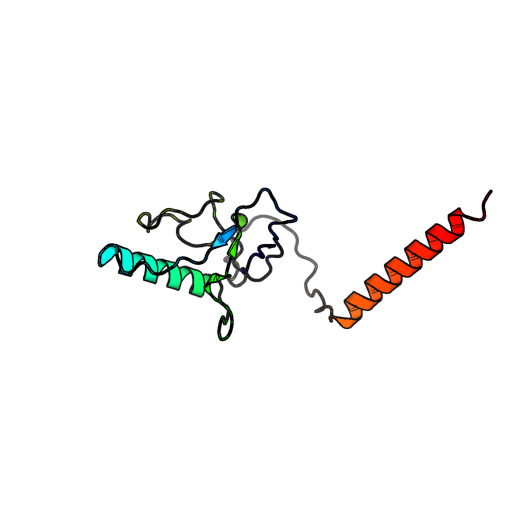1 136 ? 39.905 -6.445 -30.660 1.00 55.47 136 CYS A C 1
ATOM 1111 O O . CYS A 1 136 ? 40.486 -6.130 -31.695 1.00 55.47 136 CYS A O 1
ATOM 1113 N N . PHE A 1 137 ? 39.590 -5.542 -29.725 1.00 52.47 137 PHE A N 1
ATOM 1114 C CA . PHE A 1 137 ? 39.974 -4.126 -29.814 1.00 52.47 137 PHE A CA 1
ATOM 1115 C C . PHE A 1 137 ? 41.440 -3.857 -29.435 1.00 52.47 137 PHE A C 1
ATOM 1117 O O . PHE A 1 137 ? 41.962 -2.804 -29.785 1.00 52.47 137 PHE A O 1
ATOM 1124 N N . HIS A 1 138 ? 42.118 -4.786 -28.754 1.00 53.69 138 HIS A N 1
ATOM 1125 C CA . HIS A 1 138 ? 43.493 -4.588 -28.277 1.00 53.69 138 HIS A CA 1
ATOM 1126 C C . HIS A 1 138 ? 44.574 -5.057 -29.269 1.00 53.69 138 HIS A C 1
ATOM 1128 O O . HIS A 1 138 ? 45.750 -4.827 -29.034 1.00 53.69 138 HIS A O 1
ATOM 1134 N N . CYS A 1 139 ? 44.191 -5.689 -30.385 1.00 48.78 139 CYS A N 1
ATOM 1135 C CA . CYS A 1 139 ? 45.122 -6.270 -31.365 1.00 48.78 139 CYS A CA 1
ATOM 1136 C C . CYS A 1 139 ? 45.166 -5.510 -32.710 1.00 48.78 139 CYS A C 1
ATOM 1138 O O . CYS A 1 139 ? 45.605 -6.068 -33.713 1.00 48.78 139 CYS A O 1
ATOM 1140 N N . LYS A 1 140 ? 44.649 -4.272 -32.758 1.00 52.22 140 LYS A N 1
ATOM 1141 C CA . LYS A 1 140 ? 44.607 -3.412 -33.960 1.00 52.22 140 LYS A CA 1
ATOM 1142 C C . LYS A 1 140 ? 45.396 -2.095 -33.827 1.00 52.22 140 LYS A C 1
ATOM 1144 O O . LYS A 1 140 ? 45.100 -1.159 -34.562 1.00 52.22 140 LYS A O 1
ATOM 1149 N N . ASN A 1 141 ? 46.382 -2.036 -32.931 1.00 41.41 141 ASN A N 1
ATOM 1150 C CA . ASN A 1 141 ? 47.430 -1.008 -32.938 1.00 41.41 141 ASN A CA 1
ATOM 1151 C C . ASN A 1 141 ? 48.790 -1.683 -33.060 1.00 41.41 141 ASN A C 1
ATOM 1153 O O . ASN A 1 141 ? 48.971 -2.703 -32.356 1.00 41.41 141 ASN A O 1
#